Protein AF-A0AAN7XBR4-F1 (afdb_monomer)

Organism: Eleginops maclovinus (NCBI:txid56733)

Solven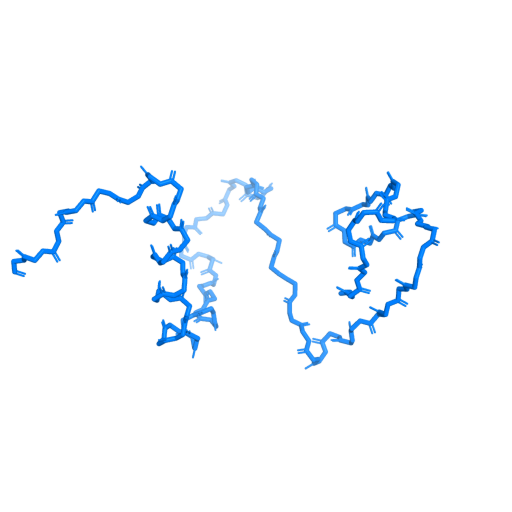t-accessible surface area (backbone atoms only — not comparable to full-atom values): 5652 Å² total; per-residue (Å²): 104,50,65,59,74,92,36,53,79,39,70,54,99,88,48,77,76,38,64,81,58,70,72,44,86,59,56,69,93,80,47,85,87,86,84,88,69,84,72,85,60,74,85,65,52,77,89,78,54,80,85,80,63,70,73,60,80,42,41,90,59,49,52,62,53,50,52,53,50,33,43,74,71,68,73,44,73,101,74,85,88,128

Foldseek 3Di:
DDDDPVQQDADDPVGRPDGDDDDDDDDCVRDPDDDDDDDPPPVDDPVNDDDDCVVVVCVVPVVVVVVVVCVVVVNDDPDDDD

Mean predicted aligned error: 9.11 Å

Sequence (82 aa):
MIVQPRLVEYTSVHEVLKNFGEQFKVPMDVCRIVHVRVALRGSLRLEQLREDKRLWDFQEKLIPNVDKVLKRVGMLGSEGRS

Structure (mmCIF, N/CA/C/O backbone):
data_AF-A0AAN7XBR4-F1
#
_entry.id   AF-A0AAN7XBR4-F1
#
loop_
_atom_site.group_PDB
_atom_site.id
_atom_site.type_symbol
_atom_site.label_atom_id
_atom_site.label_alt_id
_atom_site.label_comp_id
_atom_site.label_asym_id
_atom_site.label_entity_id
_atom_site.label_seq_id
_atom_site.pdbx_PDB_ins_code
_atom_site.Cartn_x
_atom_site.Cartn_y
_atom_site.Cartn_z
_atom_site.occupancy
_atom_site.B_iso_or_equiv
_atom_site.auth_seq_id
_atom_site.auth_comp_id
_atom_site.auth_asym_id
_atom_site.auth_atom_id
_atom_site.pdbx_PDB_model_num
ATOM 1 N N . MET A 1 1 ? -3.479 -5.212 7.885 1.00 86.56 1 MET A N 1
ATOM 2 C CA . MET A 1 1 ? -3.656 -4.829 9.305 1.00 86.56 1 MET A CA 1
ATOM 3 C C . MET A 1 1 ? -4.384 -3.506 9.365 1.00 86.56 1 MET A C 1
ATOM 5 O O . MET A 1 1 ? -4.133 -2.668 8.508 1.00 86.56 1 MET A O 1
ATOM 9 N N . ILE A 1 2 ? -5.247 -3.324 10.358 1.00 90.62 2 ILE A N 1
ATOM 10 C CA . ILE A 1 2 ? -5.887 -2.040 10.657 1.00 90.62 2 ILE A CA 1
ATOM 11 C C . ILE A 1 2 ? -5.351 -1.589 12.013 1.00 90.62 2 ILE A C 1
ATOM 13 O O . ILE A 1 2 ? -5.406 -2.348 12.980 1.00 90.62 2 ILE A O 1
ATOM 17 N N . VAL A 1 3 ? -4.785 -0.385 12.051 1.00 93.56 3 VAL A N 1
ATOM 18 C CA . VAL A 1 3 ? -4.200 0.242 13.242 1.00 93.56 3 VAL A CA 1
ATOM 19 C C . VAL A 1 3 ? -4.492 1.737 13.215 1.00 93.56 3 VAL A C 1
ATOM 21 O O . VAL A 1 3 ? -4.649 2.313 12.138 1.00 93.56 3 VAL A O 1
ATOM 24 N N . GLN A 1 4 ? -4.509 2.381 14.382 1.00 94.44 4 GLN A N 1
ATOM 25 C CA . GLN A 1 4 ? -4.498 3.840 14.468 1.00 94.44 4 GLN A CA 1
ATOM 26 C C . GLN A 1 4 ? -3.059 4.351 14.281 1.00 94.44 4 GLN A C 1
ATOM 28 O O . GLN A 1 4 ? -2.244 4.159 15.185 1.00 94.44 4 GLN A O 1
ATOM 33 N N . PRO A 1 5 ? -2.72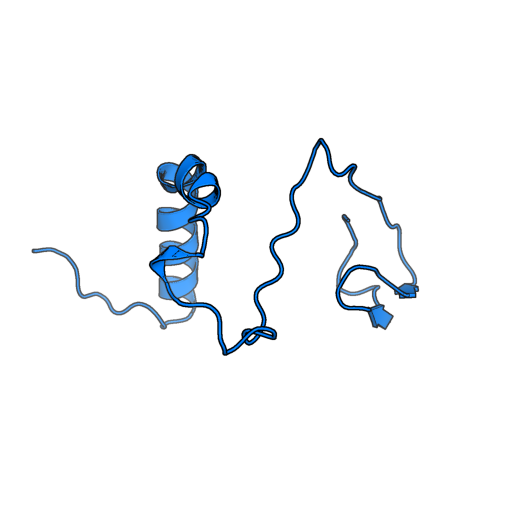1 5.051 13.177 1.00 92.56 5 PRO A N 1
ATOM 34 C CA . PRO A 1 5 ? -1.327 5.391 12.866 1.00 92.56 5 PRO A CA 1
ATOM 35 C C . PRO A 1 5 ? -0.628 6.215 13.954 1.00 92.56 5 PRO A C 1
ATOM 37 O O . PRO A 1 5 ? 0.560 6.054 14.187 1.00 92.56 5 PRO A O 1
ATOM 40 N N . ARG A 1 6 ? -1.378 7.064 14.670 1.00 95.81 6 ARG A N 1
ATOM 41 C CA . ARG A 1 6 ? -0.853 7.919 15.750 1.00 95.81 6 ARG A CA 1
ATOM 42 C C . ARG A 1 6 ? -0.478 7.166 17.031 1.00 95.81 6 ARG A C 1
ATOM 44 O O . ARG A 1 6 ? 0.110 7.770 17.916 1.00 95.81 6 ARG A O 1
ATOM 51 N N . LEU A 1 7 ? -0.854 5.893 17.150 1.00 96.56 7 LEU A N 1
ATOM 52 C CA . LEU A 1 7 ? -0.541 5.037 18.301 1.00 96.56 7 LEU A CA 1
ATOM 53 C C . LEU A 1 7 ? 0.492 3.958 17.953 1.00 96.56 7 LEU A C 1
ATOM 55 O O . LEU A 1 7 ? 0.734 3.061 18.756 1.00 96.56 7 LEU A O 1
ATOM 59 N N . VAL A 1 8 ? 1.075 4.009 16.754 1.00 96.12 8 VAL A N 1
ATOM 60 C CA . VAL A 1 8 ? 2.121 3.084 16.318 1.00 96.12 8 VAL A CA 1
ATOM 61 C C . VAL A 1 8 ? 3.480 3.684 16.654 1.00 96.12 8 VAL A C 1
ATOM 63 O O . VAL A 1 8 ? 3.780 4.800 16.244 1.00 96.12 8 VAL A O 1
ATOM 66 N N . GLU A 1 9 ? 4.304 2.936 17.385 1.00 95.88 9 GLU A N 1
ATOM 67 C CA . GLU A 1 9 ? 5.661 3.357 17.746 1.00 95.88 9 GLU A CA 1
ATOM 68 C C . GLU A 1 9 ? 6.692 2.782 16.776 1.00 95.88 9 GLU A C 1
ATOM 70 O O . GLU A 1 9 ? 7.577 3.494 16.309 1.00 95.88 9 GLU A O 1
ATOM 75 N N . TYR A 1 10 ? 6.571 1.492 16.452 1.00 94.75 10 TYR A N 1
ATOM 76 C CA . TYR A 1 10 ? 7.566 0.789 15.652 1.00 94.75 10 TYR A CA 1
ATOM 77 C C . TYR A 1 10 ? 6.922 -0.211 14.689 1.00 94.75 10 TYR A C 1
ATOM 79 O O . TYR A 1 10 ? 6.046 -0.995 15.067 1.00 94.75 10 TYR A O 1
ATOM 87 N N . THR A 1 11 ? 7.373 -0.195 13.432 1.00 92.44 11 THR A N 1
ATOM 88 C CA . THR A 1 11 ? 6.879 -1.074 12.360 1.00 92.44 11 THR A CA 1
ATOM 89 C C . THR A 1 11 ? 8.021 -1.783 11.643 1.00 92.44 11 THR A C 1
ATOM 91 O O . THR A 1 11 ? 9.113 -1.242 11.485 1.00 92.44 11 THR A O 1
ATOM 94 N N . SER A 1 12 ? 7.739 -3.006 11.209 1.00 89.00 12 SER A N 1
ATOM 95 C CA . SER A 1 12 ? 8.450 -3.738 10.165 1.00 89.00 12 SER A CA 1
ATOM 96 C C . SER A 1 12 ? 7.732 -3.537 8.823 1.00 89.00 12 SER A C 1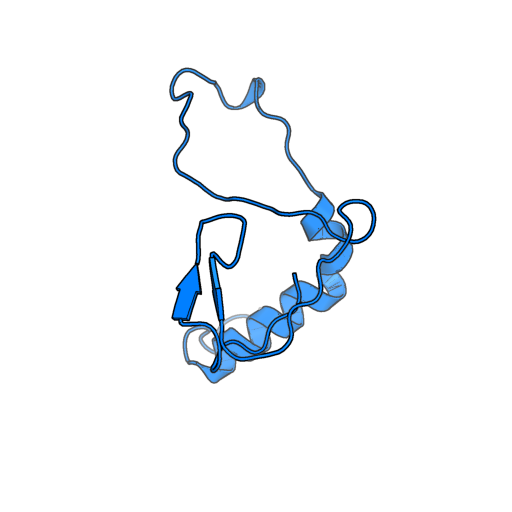
ATOM 98 O O . SER A 1 12 ? 6.629 -2.998 8.761 1.00 89.00 12 SER A O 1
ATOM 100 N N . VAL A 1 13 ? 8.324 -4.030 7.735 1.00 82.31 13 VAL A N 1
ATOM 101 C CA . VAL A 1 13 ? 7.757 -3.965 6.376 1.00 82.31 13 VAL A CA 1
ATOM 102 C C . VAL A 1 13 ? 6.375 -4.626 6.288 1.00 82.31 13 VAL A C 1
ATOM 104 O O . VAL A 1 13 ? 5.524 -4.189 5.517 1.00 82.31 13 VAL A O 1
ATOM 107 N N . HIS A 1 14 ? 6.141 -5.684 7.066 1.00 84.06 14 HIS A N 1
ATOM 108 C CA . HIS A 1 14 ? 4.917 -6.485 6.976 1.00 84.06 14 HIS A CA 1
ATOM 109 C C . HIS A 1 14 ? 4.080 -6.496 8.257 1.00 84.06 14 HIS A C 1
ATOM 111 O O . HIS A 1 14 ? 2.953 -6.986 8.227 1.00 84.06 14 HIS A O 1
ATOM 117 N N . GLU A 1 15 ? 4.599 -5.956 9.363 1.00 87.88 15 GLU A N 1
ATOM 118 C CA . GLU A 1 15 ? 3.967 -6.053 10.681 1.00 87.88 15 GLU A CA 1
ATOM 119 C C . GLU A 1 15 ? 4.247 -4.820 11.547 1.00 87.88 15 GLU A C 1
ATOM 121 O O . GLU A 1 15 ? 5.229 -4.110 11.355 1.00 87.88 15 GLU A O 1
ATOM 126 N N . VAL A 1 16 ? 3.386 -4.567 12.529 1.00 91.19 16 VAL A N 1
ATOM 127 C CA . VAL A 1 16 ? 3.592 -3.553 13.568 1.00 91.19 16 VAL A CA 1
ATOM 128 C C . VAL A 1 16 ? 4.239 -4.274 14.738 1.00 91.19 16 VAL A C 1
ATOM 130 O O . VAL A 1 16 ? 3.692 -5.251 15.239 1.00 91.19 16 VAL A O 1
ATOM 133 N N . LEU A 1 17 ? 5.426 -3.815 15.125 1.00 93.56 17 LEU A N 1
ATOM 134 C CA . LEU A 1 17 ? 6.245 -4.458 16.149 1.00 93.56 17 LEU A CA 1
ATOM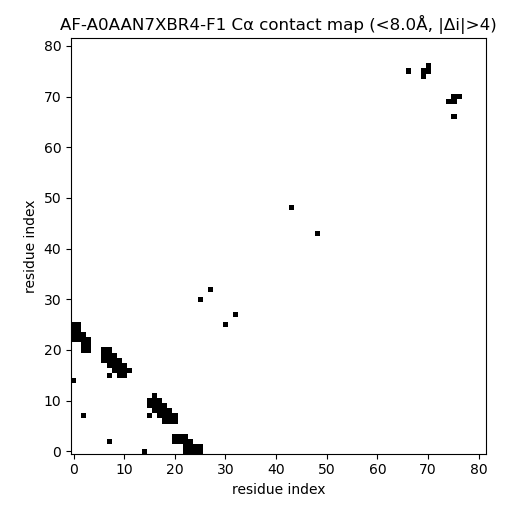 135 C C . LEU A 1 17 ? 5.967 -3.882 17.540 1.00 93.56 17 LEU A C 1
ATOM 137 O O . LEU A 1 17 ? 6.093 -4.594 18.532 1.00 93.56 17 LEU A O 1
ATOM 141 N N . LYS A 1 18 ? 5.581 -2.601 17.615 1.00 95.00 18 LYS A N 1
ATOM 142 C CA . LYS A 1 18 ? 5.188 -1.944 18.865 1.00 95.00 18 LYS A CA 1
ATOM 143 C C . LYS A 1 18 ? 4.123 -0.879 18.614 1.00 95.00 18 LYS A C 1
ATOM 145 O O . LYS A 1 18 ? 4.307 0.008 17.775 1.00 95.00 18 LYS A O 1
ATOM 150 N N . ASN A 1 19 ? 3.015 -0.958 19.344 1.00 95.00 19 ASN A N 1
ATOM 151 C CA . ASN A 1 19 ? 1.947 0.037 19.343 1.00 95.00 19 ASN A CA 1
ATOM 152 C C . ASN A 1 19 ? 1.305 0.167 20.735 1.00 95.00 19 ASN A C 1
ATOM 154 O O . ASN A 1 19 ? 1.484 -0.682 21.602 1.00 95.00 19 ASN A O 1
ATOM 158 N N . PHE A 1 20 ? 0.552 1.247 20.927 1.00 96.06 20 PHE A N 1
ATOM 159 C CA . PHE A 1 20 ? -0.168 1.567 22.166 1.00 96.06 20 PHE A CA 1
ATOM 160 C C . PHE A 1 20 ? -1.695 1.548 21.994 1.00 96.06 20 PHE A C 1
ATOM 162 O O . PHE A 1 20 ? -2.425 1.943 22.897 1.00 96.06 20 PHE A O 1
ATOM 169 N N . GLY A 1 21 ? -2.182 1.149 20.818 1.00 94.06 21 GLY A N 1
ATOM 170 C CA . GLY A 1 21 ? -3.604 1.112 20.480 1.00 94.06 21 GLY A CA 1
ATOM 171 C C . GLY A 1 21 ? -4.045 -0.255 19.975 1.00 94.06 21 GLY A C 1
ATOM 172 O O . GLY A 1 21 ? -3.245 -1.181 19.858 1.00 94.06 21 GLY A O 1
ATOM 173 N N . GLU A 1 22 ? -5.324 -0.370 19.629 1.00 94.94 22 GLU A N 1
ATOM 174 C CA . GLU A 1 22 ? -5.858 -1.604 19.056 1.00 94.94 22 GLU A CA 1
ATOM 175 C C . GLU A 1 22 ? -5.225 -1.920 17.693 1.00 94.94 22 GLU A C 1
ATOM 177 O O . GLU A 1 22 ? -4.928 -1.037 16.877 1.00 94.94 22 GLU A O 1
ATOM 182 N N . GLN A 1 23 ? -5.036 -3.214 17.448 1.00 92.56 23 GLN A N 1
ATOM 183 C CA . GLN A 1 23 ? -4.561 -3.748 16.182 1.00 92.56 23 GLN A CA 1
ATOM 184 C C . GLN A 1 23 ? -5.456 -4.897 15.746 1.00 92.56 23 GLN A C 1
ATOM 186 O O . GLN A 1 23 ? -5.628 -5.879 16.464 1.00 92.56 23 GLN A O 1
ATOM 191 N N . PHE A 1 24 ? -5.931 -4.817 14.507 1.00 91.38 24 PHE A N 1
ATOM 192 C CA . PHE A 1 24 ? -6.704 -5.880 13.880 1.00 91.38 24 PHE A CA 1
ATOM 193 C C . PHE A 1 24 ? -5.896 -6.495 12.738 1.00 91.38 24 PHE A C 1
ATOM 195 O O . PHE A 1 24 ? -5.516 -5.823 11.766 1.00 91.38 24 PHE A O 1
ATOM 202 N N . LYS A 1 25 ? -5.609 -7.796 12.846 1.00 88.12 25 LYS A N 1
ATOM 203 C CA . LYS A 1 25 ? -4.996 -8.553 11.752 1.00 88.12 25 LYS A CA 1
ATOM 204 C C . LYS A 1 25 ? -6.073 -8.815 10.704 1.00 88.12 25 LYS A C 1
ATOM 206 O O . LYS A 1 25 ? -7.097 -9.412 11.002 1.00 88.12 25 LYS A O 1
ATOM 211 N N . VAL A 1 26 ? -5.833 -8.339 9.486 1.00 85.81 26 VAL A N 1
ATOM 212 C CA . VAL A 1 26 ? -6.727 -8.592 8.353 1.00 85.81 26 VAL A CA 1
ATOM 213 C C . VAL A 1 26 ? -6.245 -9.876 7.684 1.00 85.81 26 VAL A C 1
ATOM 215 O O . VAL A 1 26 ? -5.064 -9.930 7.324 1.00 85.81 26 VAL A O 1
ATOM 218 N N . PRO A 1 27 ? -7.097 -10.905 7.564 1.00 86.69 27 PRO A N 1
ATOM 219 C CA . PRO A 1 27 ? -6.754 -12.140 6.871 1.00 86.69 27 PRO A CA 1
ATOM 220 C C . PRO A 1 27 ? -6.331 -11.908 5.406 1.00 86.69 27 PRO A C 1
ATOM 222 O O . PRO A 1 27 ? -6.792 -10.975 4.746 1.00 86.69 27 PRO A O 1
ATOM 225 N N . MET A 1 28 ? -5.421 -12.743 4.892 1.00 80.31 28 MET A N 1
ATOM 226 C CA . MET A 1 28 ? -4.841 -12.591 3.541 1.00 80.31 28 MET A CA 1
ATOM 227 C C . MET A 1 28 ? -5.815 -12.939 2.404 1.00 80.31 28 MET A C 1
ATOM 229 O O . MET A 1 28 ? -5.624 -12.529 1.261 1.00 80.31 28 MET A O 1
ATOM 233 N N . ASP A 1 29 ? -6.855 -13.7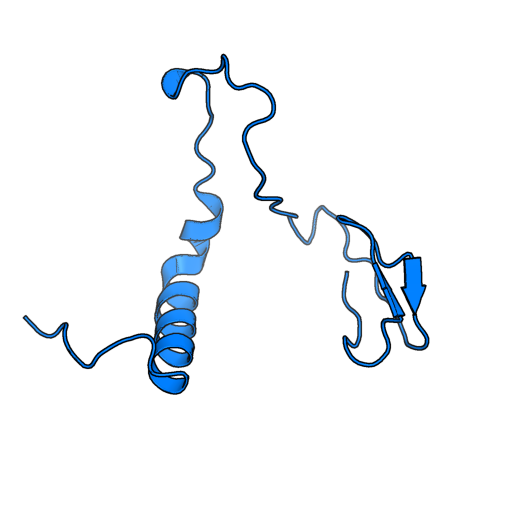04 2.707 1.00 83.50 29 ASP A N 1
ATOM 234 C CA . ASP A 1 29 ? -8.001 -13.959 1.833 1.00 83.50 29 ASP A CA 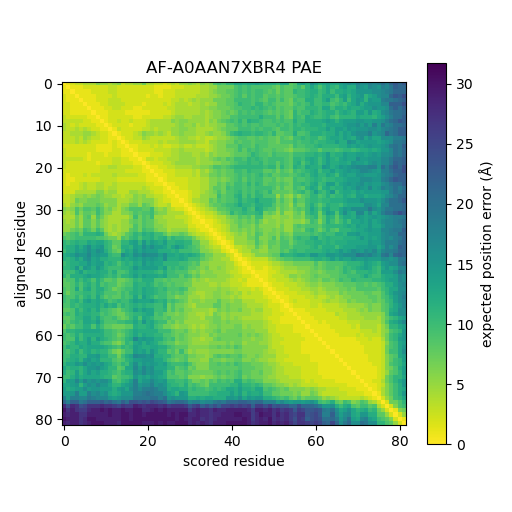1
ATOM 235 C C . ASP A 1 29 ? -8.926 -12.735 1.716 1.00 83.50 29 ASP A C 1
ATOM 237 O O . ASP A 1 29 ? -9.624 -12.594 0.714 1.00 83.50 29 ASP A O 1
ATOM 241 N N . VAL A 1 30 ? -8.870 -11.812 2.683 1.00 82.94 30 VAL A N 1
ATOM 242 C CA . VAL A 1 30 ? -9.617 -10.543 2.672 1.00 82.94 30 VAL A CA 1
ATOM 243 C C . VAL A 1 30 ? -8.795 -9.399 2.071 1.00 82.94 30 VAL A C 1
ATOM 245 O O . VAL A 1 30 ? -9.350 -8.525 1.405 1.00 82.94 30 VAL A O 1
ATOM 248 N N . CYS A 1 31 ? -7.472 -9.378 2.274 1.00 75.50 31 CYS A N 1
ATOM 249 C CA . CYS A 1 31 ? -6.600 -8.337 1.721 1.00 75.50 31 CYS A CA 1
ATOM 250 C C . CYS A 1 31 ? -5.311 -8.891 1.108 1.00 75.50 31 CYS A C 1
ATOM 252 O O . CYS A 1 31 ? -4.680 -9.795 1.651 1.00 75.50 31 CYS A O 1
ATOM 254 N N . ARG A 1 32 ? -4.861 -8.284 0.004 1.00 74.25 32 ARG A N 1
ATOM 255 C CA . ARG A 1 32 ? -3.553 -8.569 -0.598 1.00 74.25 32 ARG A CA 1
ATOM 256 C C . ARG A 1 32 ? -2.559 -7.478 -0.239 1.00 74.25 32 ARG A C 1
ATOM 258 O O . ARG A 1 32 ? -2.857 -6.295 -0.374 1.00 74.25 32 ARG A O 1
ATOM 265 N N . ILE A 1 33 ? -1.365 -7.886 0.178 1.00 76.19 33 ILE A N 1
ATOM 266 C CA . ILE A 1 33 ? -0.255 -6.972 0.443 1.00 76.19 33 ILE A CA 1
ATOM 267 C C . ILE A 1 33 ? 0.571 -6.844 -0.836 1.00 76.19 33 ILE A C 1
ATOM 269 O O . ILE A 1 33 ? 1.130 -7.830 -1.315 1.00 76.19 33 ILE A O 1
ATOM 273 N N . VAL A 1 34 ? 0.660 -5.627 -1.371 1.00 76.31 34 VAL A N 1
ATOM 274 C CA . VAL A 1 34 ? 1.565 -5.296 -2.477 1.00 76.31 34 VAL A CA 1
ATOM 275 C C . VAL A 1 34 ? 2.806 -4.636 -1.887 1.00 76.31 34 VAL A C 1
ATOM 277 O O . VAL A 1 34 ? 2.731 -3.538 -1.345 1.00 76.31 34 VAL A O 1
ATOM 280 N N . HIS A 1 35 ? 3.949 -5.314 -1.975 1.00 76.31 35 HIS A N 1
ATOM 281 C CA . HIS A 1 35 ? 5.239 -4.768 -1.560 1.00 76.31 35 HIS A CA 1
ATOM 282 C C . HIS A 1 35 ? 6.039 -4.382 -2.806 1.00 76.31 35 HIS A C 1
ATOM 284 O O . HIS A 1 35 ? 6.536 -5.246 -3.527 1.00 76.31 35 HIS A O 1
ATOM 290 N N . VAL A 1 36 ? 6.162 -3.078 -3.050 1.00 77.94 36 VAL A N 1
ATOM 291 C CA . VAL A 1 36 ? 7.000 -2.536 -4.124 1.00 77.94 36 VAL A CA 1
ATOM 292 C C . VAL A 1 36 ? 8.399 -2.293 -3.570 1.00 77.94 36 VAL A C 1
ATOM 294 O O . VAL A 1 36 ? 8.576 -1.537 -2.619 1.00 77.94 36 VAL A O 1
ATOM 297 N N . ARG A 1 37 ? 9.396 -2.951 -4.157 1.00 75.81 37 ARG A N 1
ATOM 298 C CA . ARG A 1 37 ? 10.808 -2.827 -3.785 1.00 75.81 37 ARG A CA 1
ATOM 299 C C . ARG A 1 37 ? 11.685 -2.877 -5.025 1.00 75.81 37 ARG A C 1
ATOM 301 O O . ARG A 1 37 ? 11.260 -3.377 -6.064 1.00 75.81 37 ARG A O 1
ATOM 308 N N . VAL A 1 38 ? 12.935 -2.439 -4.882 1.00 79.19 38 VAL A N 1
ATOM 309 C CA . VAL A 1 38 ? 13.968 -2.644 -5.907 1.00 79.19 38 VAL A CA 1
ATOM 310 C C . VAL A 1 38 ? 14.082 -4.137 -6.232 1.00 79.19 38 VAL A C 1
ATOM 312 O O . VAL A 1 38 ? 14.028 -4.986 -5.332 1.00 79.19 38 VAL A O 1
ATOM 315 N N . ALA A 1 39 ? 14.220 -4.452 -7.521 1.00 76.38 39 ALA A N 1
ATOM 316 C CA . ALA A 1 39 ? 14.303 -5.818 -8.014 1.00 76.38 39 ALA A CA 1
ATOM 317 C C . ALA A 1 39 ? 15.503 -6.550 -7.392 1.00 76.38 39 ALA A C 1
ATOM 319 O O . ALA A 1 39 ? 16.654 -6.256 -7.696 1.00 76.38 39 ALA A O 1
ATOM 320 N N . LEU A 1 40 ? 15.235 -7.543 -6.538 1.00 79.38 40 LEU A N 1
ATOM 321 C CA . LEU A 1 40 ? 16.293 -8.393 -5.976 1.00 79.38 40 LEU A CA 1
ATOM 322 C C . LEU A 1 40 ? 16.925 -9.328 -6.998 1.00 79.38 40 LEU A C 1
ATOM 324 O O . LEU A 1 40 ? 18.061 -9.758 -6.832 1.00 79.38 40 LEU A O 1
ATOM 328 N N . ARG A 1 41 ? 16.159 -9.695 -8.022 1.00 82.00 41 ARG A N 1
ATOM 329 C CA . ARG A 1 41 ? 16.604 -10.573 -9.098 1.00 82.00 41 ARG A CA 1
ATOM 330 C C . ARG A 1 41 ? 16.827 -9.730 -10.344 1.00 82.00 41 ARG A C 1
ATOM 332 O O . ARG A 1 41 ? 16.053 -9.816 -11.288 1.00 82.00 41 ARG A O 1
ATOM 339 N N . GLY A 1 42 ? 17.870 -8.900 -10.319 1.00 77.25 42 GLY A N 1
ATOM 340 C CA . GLY A 1 42 ? 18.206 -7.983 -11.418 1.00 77.25 42 GLY A CA 1
ATOM 341 C C . GLY A 1 42 ? 18.514 -8.671 -12.755 1.00 77.25 42 GLY A C 1
ATOM 342 O O . GLY A 1 42 ? 18.527 -8.014 -13.785 1.00 77.25 42 GLY A O 1
ATOM 343 N N . SER A 1 43 ? 18.726 -9.991 -12.754 1.00 87.81 43 SER A N 1
ATOM 344 C CA . SER A 1 43 ? 18.882 -10.802 -13.964 1.00 87.81 43 SER A CA 1
ATOM 345 C C . SER A 1 43 ? 17.561 -11.197 -14.633 1.00 87.81 43 SER A C 1
ATOM 347 O O . SER A 1 43 ? 17.595 -11.724 -15.746 1.00 87.81 43 SER A O 1
ATOM 349 N N . LEU A 1 44 ? 16.411 -10.986 -13.977 1.00 88.19 44 LEU A N 1
ATOM 350 C CA . LEU A 1 44 ? 15.112 -11.265 -14.584 1.00 88.19 44 LEU A CA 1
ATOM 351 C C . LEU A 1 44 ? 14.825 -10.257 -15.690 1.00 88.19 44 LEU A C 1
ATOM 353 O O . LEU A 1 44 ? 14.890 -9.046 -15.486 1.00 88.19 44 LEU A O 1
ATOM 357 N N . ARG A 1 45 ? 14.456 -10.784 -16.851 1.00 86.75 45 ARG A N 1
ATOM 358 C CA . ARG A 1 45 ? 13.966 -9.998 -17.978 1.00 86.75 45 ARG A CA 1
ATOM 359 C C . ARG A 1 45 ? 12.468 -9.749 -17.834 1.00 86.75 45 ARG A C 1
ATOM 361 O O . ARG A 1 45 ? 11.777 -10.482 -17.124 1.00 86.75 45 ARG A O 1
ATOM 368 N N . LEU A 1 46 ? 11.964 -8.731 -18.529 1.00 83.56 46 LEU A N 1
ATOM 369 C CA . LEU A 1 46 ? 10.562 -8.317 -18.455 1.00 83.56 46 LEU A CA 1
ATOM 370 C C . LEU A 1 46 ? 9.602 -9.461 -18.814 1.00 83.56 46 LEU A C 1
ATOM 372 O O . LEU A 1 46 ? 8.580 -9.628 -18.156 1.00 83.56 46 LEU A O 1
ATOM 376 N N . GLU A 1 47 ? 9.963 -10.301 -19.787 1.00 88.75 47 GLU A N 1
ATOM 377 C CA . GLU A 1 47 ? 9.122 -11.408 -20.268 1.00 88.75 47 GLU A CA 1
ATOM 378 C C . GLU A 1 47 ? 8.965 -12.531 -19.229 1.00 88.75 47 GLU A C 1
ATOM 380 O O . GLU A 1 47 ? 8.069 -13.367 -19.328 1.00 88.75 47 GLU A O 1
ATOM 385 N N . GLN A 1 48 ? 9.845 -12.567 -18.225 1.00 88.06 48 GLN A N 1
ATOM 386 C CA . GLN A 1 48 ? 9.812 -13.541 -17.134 1.00 88.06 48 GLN A CA 1
ATOM 387 C C . GLN A 1 48 ? 8.951 -13.061 -15.958 1.00 88.06 48 GLN A C 1
ATOM 389 O O . GLN A 1 48 ? 8.698 -13.826 -15.022 1.00 88.06 48 GLN A O 1
ATOM 394 N N . LEU A 1 49 ? 8.519 -11.798 -15.979 1.00 86.38 49 LEU A N 1
ATOM 395 C CA . LEU A 1 49 ? 7.670 -11.211 -14.954 1.00 86.38 49 LEU A CA 1
ATOM 396 C C . LEU A 1 49 ? 6.199 -11.431 -15.306 1.00 86.38 49 LEU A C 1
ATOM 398 O O . LEU A 1 49 ? 5.787 -11.358 -16.460 1.00 86.38 49 LEU A O 1
ATOM 402 N N . ARG A 1 50 ? 5.386 -11.688 -14.280 1.00 86.06 50 ARG A N 1
ATOM 403 C CA . ARG A 1 50 ? 3.930 -11.698 -14.420 1.00 86.06 50 ARG A CA 1
ATOM 404 C C . ARG A 1 50 ? 3.399 -10.329 -14.040 1.00 86.06 50 ARG A C 1
ATOM 406 O O . ARG A 1 50 ? 3.642 -9.867 -12.928 1.00 86.06 50 ARG A O 1
ATOM 413 N N . GLU A 1 51 ? 2.664 -9.712 -14.951 1.00 84.19 51 GLU A N 1
ATOM 414 C CA . GLU A 1 51 ? 1.930 -8.488 -14.663 1.00 84.19 51 GLU A CA 1
ATOM 415 C C . GLU A 1 51 ? 0.750 -8.801 -13.728 1.00 84.19 51 GLU A C 1
ATOM 417 O O . GLU A 1 51 ? -0.066 -9.680 -14.019 1.00 84.19 51 GLU A O 1
ATOM 422 N N . ASP A 1 52 ? 0.657 -8.096 -12.597 1.00 84.31 52 ASP A N 1
ATOM 423 C CA . ASP A 1 52 ? -0.522 -8.138 -11.729 1.00 84.31 52 ASP A CA 1
ATOM 424 C C . ASP A 1 52 ? -1.420 -6.934 -12.037 1.00 84.31 52 ASP A C 1
ATOM 426 O O . ASP A 1 52 ? -1.112 -5.798 -11.677 1.00 84.31 52 ASP A O 1
ATOM 430 N N . LYS A 1 53 ? -2.544 -7.195 -12.713 1.00 85.75 53 LYS A N 1
ATOM 431 C CA . LYS A 1 53 ? -3.536 -6.175 -13.082 1.00 85.75 53 LYS A CA 1
ATOM 432 C C . LYS A 1 53 ? -4.623 -5.977 -12.030 1.00 85.75 53 LYS A C 1
ATOM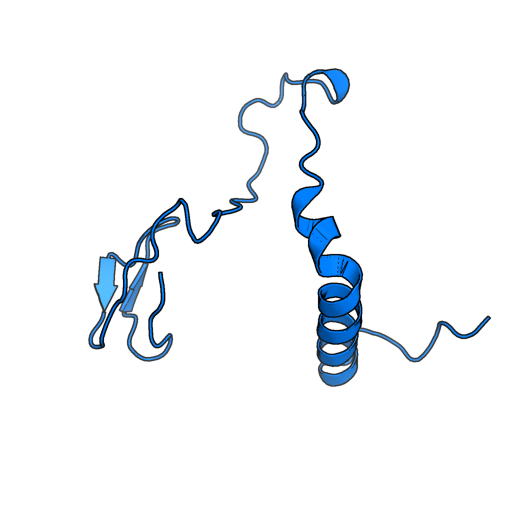 434 O O . LYS A 1 53 ? -5.508 -5.166 -12.250 1.00 85.75 53 LYS A O 1
ATOM 439 N N . ARG A 1 54 ? -4.585 -6.650 -10.877 1.00 83.12 54 ARG A N 1
ATOM 440 C CA . ARG A 1 54 ? -5.689 -6.571 -9.900 1.00 83.12 54 ARG A CA 1
ATOM 441 C C . ARG A 1 54 ? -5.939 -5.174 -9.351 1.00 83.12 54 ARG A C 1
ATOM 443 O O . ARG A 1 54 ? -7.051 -4.860 -8.951 1.00 83.12 54 ARG A O 1
ATOM 450 N N . LEU A 1 55 ? -4.919 -4.315 -9.319 1.00 82.69 55 LEU A N 1
ATOM 451 C CA . LEU A 1 55 ? -5.125 -2.924 -8.916 1.00 82.69 55 LEU A CA 1
ATOM 452 C C . LEU A 1 55 ? -6.056 -2.185 -9.899 1.00 82.69 55 LEU A C 1
ATOM 454 O O . LEU A 1 55 ? -6.814 -1.312 -9.475 1.00 82.69 55 LEU A O 1
ATOM 458 N N . TRP A 1 56 ? -6.054 -2.580 -11.179 1.00 88.31 56 TRP A N 1
ATOM 459 C CA . TRP A 1 56 ? -6.949 -2.045 -12.208 1.00 88.31 56 TRP A CA 1
ATOM 460 C C . TRP A 1 56 ? -8.416 -2.431 -12.005 1.00 88.31 56 TRP A C 1
ATOM 462 O O . TRP A 1 56 ? -9.283 -1.685 -12.455 1.00 88.31 56 TRP A O 1
ATOM 472 N N . ASP A 1 57 ? -8.721 -3.493 -11.254 1.00 90.44 57 ASP A N 1
ATOM 473 C CA . ASP A 1 57 ? -10.107 -3.862 -10.917 1.00 90.44 57 ASP A CA 1
ATOM 474 C C . ASP A 1 57 ? -10.830 -2.732 -10.153 1.00 90.44 57 ASP A C 1
ATOM 476 O O . ASP A 1 57 ? -12.056 -2.647 -10.148 1.00 90.44 57 ASP A O 1
ATOM 480 N N . PHE A 1 58 ? -10.071 -1.824 -9.526 1.00 89.38 58 PHE A N 1
ATOM 481 C CA . PHE A 1 58 ? -10.589 -0.696 -8.752 1.00 89.38 58 PHE A CA 1
ATOM 482 C C . PHE A 1 58 ? -10.504 0.645 -9.484 1.00 89.38 58 PHE A C 1
ATOM 484 O O . PHE A 1 58 ? -10.764 1.678 -8.866 1.00 89.38 58 PHE A O 1
ATOM 491 N N . GLN A 1 59 ? -10.142 0.665 -10.769 1.00 92.69 59 GLN A N 1
ATOM 492 C CA . GLN A 1 59 ? -9.807 1.891 -11.504 1.00 92.69 59 GLN A CA 1
ATOM 493 C C . GLN A 1 59 ? -10.863 2.992 -11.423 1.00 92.69 59 GLN A C 1
ATOM 495 O O . GLN A 1 59 ? -10.523 4.150 -11.184 1.00 92.69 59 GLN A O 1
ATOM 500 N N . GLU A 1 60 ? -12.139 2.613 -11.521 1.00 95.44 60 GLU A N 1
ATOM 501 C CA . GLU A 1 60 ? -13.277 3.534 -11.510 1.00 95.44 60 GLU A CA 1
ATOM 502 C C . GLU A 1 60 ? -13.354 4.339 -10.210 1.00 95.44 60 GLU A C 1
ATOM 504 O O . GLU A 1 60 ? -13.831 5.471 -10.195 1.00 95.44 60 GLU A O 1
ATOM 509 N N . LYS A 1 61 ? -12.862 3.767 -9.105 1.00 94.00 61 LYS A N 1
ATOM 510 C CA . LYS A 1 61 ? -12.810 4.427 -7.796 1.00 94.00 61 LYS A CA 1
ATOM 511 C C . LYS A 1 61 ? -11.419 4.955 -7.474 1.00 94.00 61 LYS A C 1
ATOM 513 O O . LYS A 1 61 ? -11.305 5.989 -6.821 1.00 94.00 61 LYS A O 1
ATOM 518 N N . LEU A 1 62 ? -10.366 4.249 -7.872 1.00 90.62 62 LEU A N 1
ATOM 519 C CA . LEU A 1 62 ? -8.995 4.563 -7.489 1.00 90.62 62 LEU A CA 1
ATOM 520 C C . LEU A 1 62 ? -8.514 5.847 -8.167 1.00 90.62 62 LEU A C 1
ATOM 522 O O . LEU A 1 62 ? -8.068 6.752 -7.464 1.00 90.62 62 LEU A O 1
ATOM 526 N N . ILE A 1 63 ? -8.665 5.955 -9.491 1.00 93.62 63 ILE A N 1
ATOM 527 C CA . ILE A 1 63 ? -8.166 7.106 -10.260 1.00 93.62 63 ILE A CA 1
ATOM 528 C C . ILE A 1 63 ? -8.800 8.417 -9.772 1.00 93.62 63 ILE A C 1
ATOM 530 O O . ILE A 1 63 ? -8.052 9.298 -9.347 1.00 93.62 63 ILE A O 1
ATOM 534 N N . PRO A 1 64 ? -10.142 8.556 -9.687 1.00 95.81 64 PRO A N 1
ATOM 535 C CA . PRO A 1 64 ? -10.738 9.823 -9.264 1.00 95.81 64 PRO A CA 1
ATOM 536 C C . PRO A 1 64 ? -10.358 10.229 -7.835 1.00 95.81 64 PRO A C 1
ATOM 538 O O . PRO A 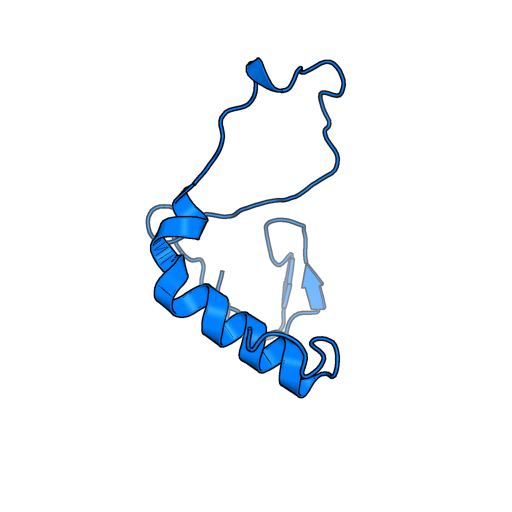1 64 ? -10.231 11.417 -7.532 1.00 95.81 64 PRO A O 1
ATOM 541 N N . ASN A 1 65 ? -10.174 9.255 -6.936 1.00 94.50 65 ASN A N 1
ATOM 542 C CA . ASN A 1 65 ? -9.774 9.526 -5.557 1.00 94.50 65 ASN A CA 1
ATOM 543 C C . ASN A 1 65 ? -8.313 9.974 -5.461 1.00 94.50 65 ASN A C 1
ATOM 545 O O . ASN A 1 65 ? -8.020 10.917 -4.722 1.00 94.50 65 ASN A O 1
ATOM 549 N N . VAL A 1 66 ? -7.415 9.336 -6.216 1.00 92.31 66 VAL A N 1
ATOM 550 C CA . VAL A 1 66 ? -6.007 9.741 -6.303 1.00 92.31 66 VAL A CA 1
ATOM 551 C C . VAL A 1 66 ? -5.906 11.139 -6.912 1.00 92.31 66 VAL A C 1
ATOM 553 O O . VAL A 1 66 ? -5.320 12.021 -6.286 1.00 92.31 66 VAL A O 1
ATOM 556 N N . ASP A 1 67 ? -6.576 11.394 -8.036 1.00 94.75 67 ASP A N 1
ATOM 557 C CA . ASP A 1 67 ? -6.610 12.711 -8.682 1.00 94.75 67 ASP A CA 1
ATOM 558 C C . ASP A 1 67 ? -7.106 13.803 -7.735 1.00 94.75 67 ASP A C 1
ATOM 560 O O . ASP A 1 67 ? -6.546 14.898 -7.676 1.00 94.75 67 ASP A O 1
ATOM 564 N N . LYS A 1 68 ? -8.152 13.516 -6.952 1.00 95.25 68 LYS A N 1
ATOM 565 C CA . LYS A 1 68 ? -8.689 14.452 -5.960 1.00 95.25 68 LYS A CA 1
ATOM 566 C C . LYS A 1 68 ? -7.654 14.817 -4.894 1.00 95.25 68 LYS A C 1
ATOM 568 O O . LYS A 1 68 ? -7.575 15.984 -4.505 1.00 95.25 68 LYS A O 1
ATOM 573 N N . VAL A 1 69 ? -6.879 13.846 -4.409 1.00 94.81 69 VAL A N 1
ATOM 574 C CA . VAL A 1 69 ? -5.811 14.088 -3.425 1.00 94.81 69 VAL A CA 1
ATOM 575 C C . VAL A 1 69 ? -4.669 14.873 -4.060 1.00 94.81 69 VAL A C 1
ATOM 577 O O . VAL A 1 69 ? -4.239 15.874 -3.488 1.00 94.81 69 VAL A O 1
ATOM 580 N N . LEU A 1 70 ? -4.232 14.480 -5.256 1.00 94.00 70 LEU A N 1
ATOM 581 C CA . LEU A 1 70 ? -3.147 15.147 -5.973 1.00 94.00 70 LEU A CA 1
ATOM 582 C C . LEU A 1 70 ? -3.498 16.600 -6.324 1.00 94.00 70 LEU A C 1
ATOM 584 O O . LEU A 1 70 ? -2.660 17.485 -6.168 1.00 94.00 70 LEU A O 1
ATOM 588 N N . LYS A 1 71 ? -4.751 16.887 -6.695 1.00 94.38 71 LYS A N 1
ATOM 589 C CA . LYS A 1 71 ? -5.242 18.266 -6.865 1.00 94.38 71 LYS A CA 1
ATOM 590 C C . LYS A 1 71 ? -5.214 19.047 -5.554 1.00 94.38 71 LYS A C 1
ATOM 592 O O . LYS A 1 71 ? -4.756 20.183 -5.526 1.00 94.38 71 LYS A O 1
ATOM 597 N N . ARG A 1 72 ? -5.673 18.445 -4.449 1.00 94.38 72 ARG A N 1
ATOM 598 C CA . ARG A 1 72 ? -5.700 19.102 -3.128 1.00 94.38 72 ARG A CA 1
ATOM 599 C C . ARG A 1 72 ? -4.304 19.488 -2.642 1.00 94.38 72 ARG A C 1
ATOM 601 O O . ARG A 1 72 ? -4.160 20.522 -2.000 1.00 94.38 72 ARG A O 1
ATOM 608 N N . VAL A 1 73 ? -3.305 18.658 -2.921 1.00 94.75 73 VAL A N 1
ATOM 609 C CA . VAL A 1 73 ? -1.913 18.895 -2.510 1.00 94.75 73 VAL A CA 1
ATOM 610 C C . VAL A 1 73 ? -1.098 19.654 -3.566 1.00 94.75 73 VAL A C 1
ATOM 612 O O . VAL A 1 73 ? 0.113 19.768 -3.424 1.00 94.75 73 VAL A O 1
ATOM 615 N N . GLY A 1 74 ? -1.746 20.177 -4.617 1.00 90.94 74 GLY A N 1
ATOM 616 C CA . GLY A 1 74 ? -1.099 20.982 -5.660 1.00 90.94 74 GLY A CA 1
ATOM 617 C C . GLY A 1 74 ? -0.143 20.203 -6.570 1.00 90.94 74 GLY A C 1
ATOM 618 O O . GLY A 1 74 ? 0.662 20.810 -7.265 1.00 90.94 74 GLY A O 1
ATOM 619 N N . MET A 1 75 ? -0.215 18.869 -6.565 1.00 89.50 75 MET A N 1
ATOM 620 C CA . MET A 1 75 ? 0.635 17.985 -7.372 1.00 89.50 75 MET A CA 1
ATOM 621 C C . MET A 1 75 ? 0.021 17.632 -8.732 1.00 89.50 75 MET A C 1
ATOM 623 O O . MET A 1 75 ? 0.735 17.159 -9.611 1.00 89.50 75 MET A O 1
ATOM 627 N N . LEU A 1 76 ? -1.284 17.859 -8.919 1.00 85.88 76 LEU A N 1
ATOM 628 C CA . LEU A 1 76 ? -1.934 17.802 -10.228 1.00 85.88 76 LEU A CA 1
ATOM 629 C C . LEU A 1 76 ? -2.312 19.225 -10.661 1.00 85.88 76 LEU A C 1
ATOM 631 O O . LEU A 1 76 ? -3.166 19.853 -10.030 1.00 85.88 76 LEU A O 1
ATOM 635 N N . GLY A 1 77 ? -1.677 19.725 -11.725 1.00 71.69 77 GLY A N 1
ATOM 636 C CA . GLY A 1 77 ? -2.044 20.991 -12.365 1.00 71.69 77 GLY A CA 1
ATOM 637 C C . GLY A 1 77 ? -3.415 20.918 -13.049 1.00 71.69 77 GLY A C 1
ATOM 638 O O . GLY A 1 77 ? -3.950 19.839 -13.306 1.00 71.69 77 GLY A O 1
ATOM 639 N N . SER A 1 78 ? -4.002 22.072 -13.361 1.00 60.72 78 SER A N 1
ATOM 640 C CA . SER A 1 78 ? -5.284 22.197 -14.070 1.00 60.72 78 SER A CA 1
ATOM 641 C C . SER A 1 78 ? -5.172 21.967 -15.585 1.00 60.72 78 SER A C 1
ATOM 643 O O . SER A 1 78 ? -5.841 22.654 -16.351 1.00 60.72 78 SER A O 1
ATOM 645 N N . GL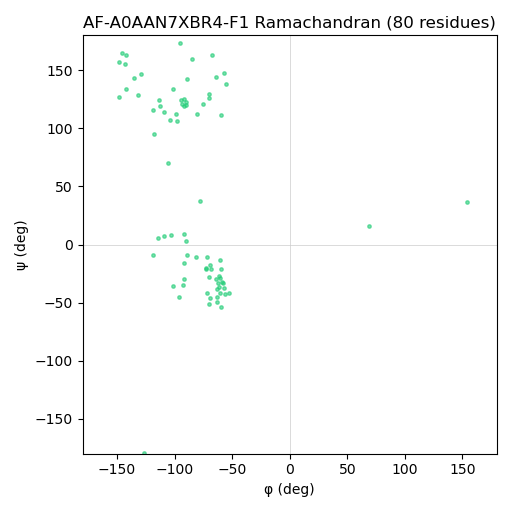U A 1 79 ? -4.343 21.029 -16.036 1.00 59.22 79 GLU A N 1
ATOM 646 C CA . GLU A 1 79 ? -4.179 20.733 -17.462 1.00 59.22 79 GLU A CA 1
ATOM 647 C C . GLU A 1 79 ? -4.571 19.286 -17.752 1.00 59.22 79 GLU A C 1
ATOM 649 O O . GLU A 1 79 ? -3.993 18.339 -17.227 1.00 59.22 79 GLU A O 1
ATOM 654 N N . GLY A 1 80 ? -5.631 19.138 -18.548 1.00 51.94 80 GLY A N 1
ATOM 655 C CA . GLY A 1 80 ? -6.226 17.848 -18.891 1.00 51.94 80 GLY A CA 1
ATOM 656 C C . GLY A 1 80 ? -7.709 17.928 -19.261 1.00 51.94 80 GLY A C 1
ATOM 657 O O . GLY A 1 80 ? -8.486 17.057 -18.884 1.00 51.94 80 GLY A O 1
ATOM 658 N N . ARG A 1 81 ? -8.128 18.998 -19.945 1.00 43.03 81 ARG A N 1
ATOM 659 C CA . ARG A 1 81 ? -9.314 18.994 -20.812 1.00 43.03 81 ARG A CA 1
ATOM 660 C C . ARG A 1 81 ? -8.804 19.288 -22.218 1.00 43.03 81 ARG A C 1
ATOM 662 O O . ARG A 1 81 ? -8.603 20.451 -22.550 1.00 43.03 81 ARG A O 1
ATOM 669 N N . SER A 1 82 ? -8.565 18.242 -22.995 1.00 36.59 82 SER A N 1
ATOM 670 C CA . SER A 1 82 ? -8.608 18.298 -24.453 1.00 36.59 82 SER A CA 1
ATOM 671 C C . SER A 1 82 ? -9.259 17.032 -24.973 1.00 36.59 82 SER A C 1
ATOM 673 O O . SER A 1 82 ? -9.193 16.010 -24.255 1.00 36.59 82 SER A O 1
#

Radius of gyration: 17.85 Å; Cα contacts (8 Å, |Δi|>4): 45; chains: 1; bounding box: 32×36×47 Å

Nearest PDB structures (foldseek):
  7nqh-assembly1_Be  TM=1.858E-01  e=8.115E+00  Sus scrofa

pLDDT: mean 85.79, std 11.3, range [36.59, 96.56]

Secondary structure (DSSP, 8-state):
-EE-GGGEEEE-SSSEEEESS-EEPPPTTT---------S-TT--GGGSPP--GGGGGHHHHHHHHHHHHHHTT-S-S----